Protein AF-A0A836V4F3-F1 (afdb_monomer_lite)

Sequence (92 aa):
MRFSHKSEEMNGESGGTVVEGDWGEPWWTHQDVLDDRIVFFGTQMPAGKSEFHTLLRMELPGDVQLNPVTFEGMYTKSVRGYSMFDALKITD

Foldseek 3Di:
DDDDPDDDPDDDPPPDPPPPVPQDDQQFDDWDDDPVDIDTHHPDDDPDDHDDDDDDDDDDFDKDKDAWDWDQDPVDRVDIDTHDIDIDGDDD

Secondary structure (DSSP, 8-state):
--------------------------S-SEEEE-SS-EEEE-S-PPSS-----------S-EEEEEPPPEEEETTEEEEEEEPPPEEEEE--

pLDDT: mean 72.24, std 17.81, range [35.5, 89.69]

Structure (mmCIF, N/CA/C/O backbone):
data_AF-A0A836V4F3-F1
#
_entry.id   AF-A0A836V4F3-F1
#
loop_
_atom_site.group_PDB
_atom_site.id
_atom_site.type_symbol
_atom_site.label_atom_id
_atom_site.label_alt_id
_atom_site.label_comp_id
_atom_site.label_asym_id
_atom_site.label_entity_id
_atom_site.label_seq_id
_atom_site.pdbx_PDB_ins_code
_atom_site.Cartn_x
_atom_site.Cartn_y
_atom_site.Cartn_z
_atom_site.occupancy
_atom_site.B_iso_or_equiv
_atom_site.auth_seq_id
_atom_site.auth_comp_id
_atom_site.auth_asym_id
_atom_site.auth_atom_id
_atom_site.pdbx_PDB_model_num
ATOM 1 N N . MET A 1 1 ? 52.077 43.184 9.880 1.00 43.06 1 MET A N 1
ATOM 2 C CA . MET A 1 1 ? 50.731 42.975 10.454 1.00 43.06 1 MET A CA 1
ATOM 3 C C . MET A 1 1 ? 49.903 42.188 9.444 1.00 43.06 1 MET A C 1
ATOM 5 O O . MET A 1 1 ? 49.450 42.750 8.459 1.00 43.06 1 MET A O 1
ATOM 9 N N . ARG A 1 2 ? 49.828 40.864 9.604 1.00 38.00 2 ARG A N 1
ATOM 10 C CA . ARG A 1 2 ? 48.966 39.964 8.824 1.00 38.00 2 ARG A CA 1
ATOM 11 C C . ARG A 1 2 ? 48.337 39.016 9.837 1.00 38.00 2 ARG A C 1
ATOM 13 O O . ARG A 1 2 ? 49.044 38.191 10.403 1.00 38.00 2 ARG A O 1
ATOM 20 N N . PHE A 1 3 ? 47.057 39.209 10.128 1.00 41.19 3 PHE A N 1
ATOM 21 C CA . PHE A 1 3 ? 46.303 38.320 11.002 1.00 41.19 3 PHE A CA 1
ATOM 22 C C . PHE A 1 3 ? 45.915 37.083 10.187 1.00 41.19 3 PHE A C 1
ATOM 24 O O . PHE A 1 3 ? 45.155 37.181 9.227 1.00 41.19 3 PHE A O 1
ATOM 31 N N . SER A 1 4 ? 46.513 35.941 10.523 1.00 41.72 4 SER A N 1
ATOM 32 C CA . SER A 1 4 ? 46.137 34.631 9.995 1.00 41.72 4 SER A CA 1
ATOM 33 C C . SER A 1 4 ? 45.057 34.073 10.915 1.00 41.72 4 SER A C 1
ATOM 35 O O . SER A 1 4 ? 45.338 33.721 12.058 1.00 41.72 4 SER A O 1
ATOM 37 N N . HIS A 1 5 ? 43.812 34.067 10.444 1.00 37.16 5 HIS A N 1
ATOM 38 C CA . HIS A 1 5 ? 42.707 33.420 11.141 1.00 37.16 5 HIS A CA 1
ATOM 39 C C . HIS A 1 5 ? 42.748 31.934 10.768 1.00 37.16 5 HIS A C 1
ATOM 41 O O . HIS A 1 5 ? 42.232 31.525 9.731 1.00 37.16 5 HIS A O 1
ATOM 47 N N . LYS A 1 6 ? 43.449 31.137 11.576 1.00 40.66 6 LYS A N 1
ATOM 48 C CA . LYS A 1 6 ? 43.367 29.678 11.534 1.00 40.66 6 LYS A CA 1
ATOM 49 C C . LYS A 1 6 ? 42.190 29.293 12.426 1.00 40.66 6 LYS A C 1
ATOM 51 O O . LYS A 1 6 ? 42.299 29.363 13.642 1.00 40.66 6 LYS A O 1
ATOM 56 N N . SER A 1 7 ? 41.044 28.994 11.825 1.00 37.75 7 SER A N 1
ATOM 57 C CA . SER A 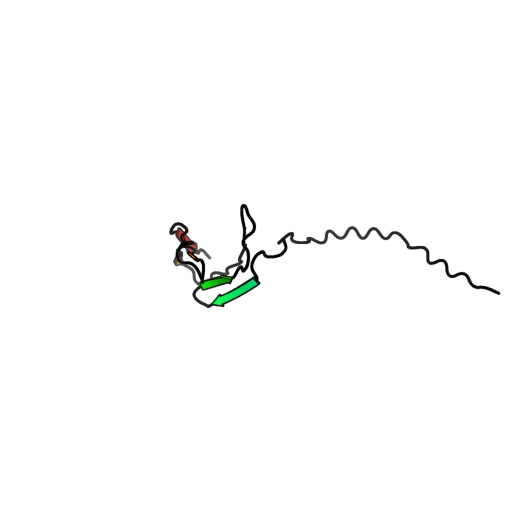1 7 ? 39.921 28.387 12.537 1.00 37.75 7 SER A CA 1
ATOM 58 C C . SER A 1 7 ? 40.268 26.925 12.806 1.00 37.75 7 SER A C 1
ATOM 60 O O . SER A 1 7 ? 40.305 26.111 11.887 1.00 37.75 7 SER A O 1
ATOM 62 N N . GLU A 1 8 ? 40.597 26.622 14.058 1.00 39.19 8 GLU A N 1
ATOM 63 C CA . GLU A 1 8 ? 40.611 25.261 14.583 1.00 39.19 8 GLU A CA 1
ATOM 64 C C . GLU A 1 8 ? 39.171 24.738 14.590 1.00 39.19 8 GLU A C 1
ATOM 66 O O . GLU A 1 8 ? 38.322 25.229 15.333 1.00 39.19 8 GLU A O 1
ATOM 71 N N . GLU A 1 9 ? 38.885 23.764 13.728 1.00 36.16 9 GLU A N 1
ATOM 72 C CA . GLU A 1 9 ? 37.664 22.969 13.809 1.00 36.16 9 GLU A CA 1
ATOM 73 C C . GLU A 1 9 ? 37.762 22.090 15.062 1.00 36.16 9 GLU A C 1
ATOM 75 O O . GLU A 1 9 ? 38.433 21.057 15.087 1.00 36.16 9 GLU A O 1
ATOM 80 N N . MET A 1 10 ? 37.139 22.560 16.146 1.00 35.50 10 MET A N 1
ATOM 81 C CA . MET A 1 10 ? 36.920 21.784 17.358 1.00 35.50 10 MET A CA 1
ATOM 82 C C . MET A 1 10 ? 35.972 20.629 17.044 1.00 35.50 10 MET A C 1
ATOM 84 O O . MET A 1 10 ? 34.787 20.821 16.780 1.00 35.50 10 MET A O 1
ATOM 88 N N . ASN A 1 11 ? 36.535 19.427 17.120 1.00 45.12 11 ASN A N 1
ATOM 89 C CA . ASN A 1 11 ? 35.835 18.161 17.220 1.00 45.12 11 ASN A CA 1
ATOM 90 C C . ASN A 1 11 ? 34.851 18.210 18.403 1.00 45.12 11 ASN A C 1
ATOM 92 O O . ASN A 1 11 ? 35.253 18.141 19.565 1.00 45.12 11 ASN A O 1
ATOM 96 N N . GLY A 1 12 ? 33.571 18.394 18.095 1.00 39.06 12 GLY A N 1
ATOM 97 C CA . GLY A 1 12 ? 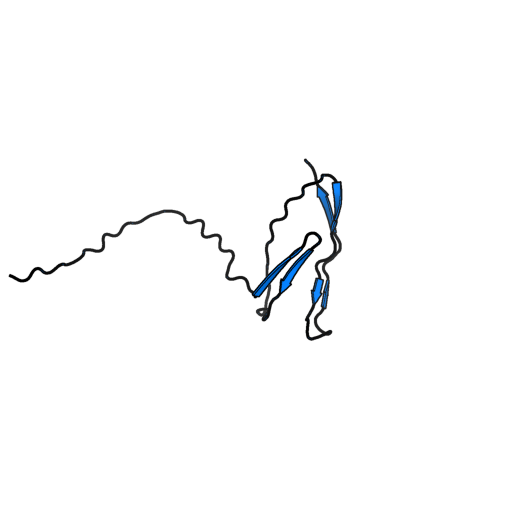32.466 18.259 19.030 1.00 39.06 12 GLY A CA 1
ATOM 98 C C . GLY A 1 12 ? 31.694 17.000 18.682 1.00 39.06 12 GLY A C 1
ATOM 99 O O . GLY A 1 12 ? 30.741 17.069 17.908 1.00 39.06 12 GLY A O 1
ATOM 100 N N . GLU A 1 13 ? 32.107 15.866 19.252 1.00 47.84 13 GLU A N 1
ATOM 101 C CA . GLU A 1 13 ? 31.290 14.656 19.345 1.00 47.84 13 GLU A CA 1
ATOM 102 C C . GLU A 1 13 ? 29.963 15.011 20.023 1.00 47.84 13 GLU A C 1
ATOM 104 O O . GLU A 1 13 ? 29.819 14.991 21.245 1.00 47.84 13 GLU A O 1
ATOM 109 N N . SER A 1 14 ? 28.971 15.361 19.212 1.00 41.19 14 SER A N 1
ATOM 110 C CA . SER A 1 14 ? 27.582 15.394 19.637 1.00 41.19 14 SER A CA 1
ATOM 111 C C . SER A 1 14 ? 27.041 13.991 19.430 1.00 41.19 14 SER A C 1
ATOM 113 O O . SER A 1 14 ? 26.460 13.679 18.395 1.00 41.19 14 SER A O 1
ATOM 115 N N . GLY A 1 15 ? 27.273 13.134 20.426 1.00 42.97 15 GLY A N 1
ATOM 116 C CA . GLY A 1 15 ? 26.601 11.847 20.600 1.00 42.97 15 GLY A CA 1
ATOM 117 C C . GLY A 1 15 ? 25.114 12.035 20.903 1.00 42.97 15 GLY A C 1
ATOM 118 O O . GLY A 1 15 ? 24.622 11.599 21.939 1.00 42.97 15 GLY A O 1
ATOM 119 N N . GLY A 1 16 ? 24.404 12.730 20.018 1.00 38.38 16 GLY A N 1
ATOM 120 C CA . GLY A 1 16 ? 22.964 12.644 19.909 1.00 38.38 16 GLY A CA 1
ATOM 121 C C . GLY A 1 16 ? 22.681 11.469 18.997 1.00 38.38 16 GLY A C 1
ATOM 122 O O . GLY A 1 16 ? 22.960 11.540 17.803 1.00 38.38 16 GLY A O 1
ATOM 123 N N . THR A 1 17 ? 22.147 10.384 19.544 1.00 44.34 17 THR A N 1
ATOM 124 C CA . THR A 1 17 ? 21.418 9.405 18.746 1.00 44.34 17 THR A CA 1
ATOM 125 C C . THR A 1 17 ? 20.228 10.133 18.133 1.00 44.34 17 THR A C 1
ATOM 127 O O . THR A 1 17 ? 19.134 10.173 18.692 1.00 44.34 17 THR A O 1
ATOM 130 N N . VAL A 1 18 ? 20.455 10.769 16.982 1.00 46.09 18 VAL A N 1
ATOM 131 C CA . VAL A 1 18 ? 19.386 11.034 16.035 1.00 46.09 18 VAL A CA 1
ATOM 132 C C . VAL A 1 18 ? 18.834 9.647 15.762 1.00 46.09 18 VAL A C 1
ATOM 134 O O . VAL A 1 18 ? 19.512 8.806 15.174 1.00 46.09 18 VAL A O 1
ATOM 137 N N . VAL A 1 19 ? 17.646 9.356 16.287 1.00 52.66 19 VAL A N 1
ATOM 138 C CA . VAL A 1 19 ? 16.846 8.262 15.750 1.00 52.66 19 VAL A CA 1
ATOM 139 C C . VAL A 1 19 ? 16.444 8.752 14.367 1.00 52.66 19 VAL A C 1
ATOM 141 O O . VAL A 1 19 ? 15.375 9.320 14.169 1.00 52.66 19 VAL A O 1
ATOM 144 N N . GLU A 1 20 ? 17.385 8.650 13.436 1.00 44.62 20 GLU A N 1
ATOM 145 C CA . GLU A 1 20 ? 17.138 8.754 12.017 1.00 44.62 20 GLU A CA 1
ATOM 146 C C . GLU A 1 20 ? 16.328 7.498 11.736 1.00 44.62 20 GLU A C 1
ATOM 148 O O . GLU A 1 20 ? 16.858 6.391 11.664 1.00 44.62 20 GLU A O 1
ATOM 153 N N . GLY A 1 21 ? 15.003 7.640 11.796 1.00 48.06 21 GLY A N 1
ATOM 154 C CA . GLY A 1 21 ? 14.113 6.587 11.353 1.00 48.06 21 GLY A CA 1
ATOM 155 C C . GLY A 1 21 ? 14.469 6.336 9.901 1.00 48.06 21 GLY A C 1
ATOM 156 O O . GLY A 1 21 ? 14.139 7.162 9.054 1.00 48.06 21 GLY A O 1
ATOM 157 N N . ASP A 1 22 ? 15.199 5.252 9.655 1.00 50.12 22 ASP A N 1
ATOM 158 C CA . ASP A 1 22 ? 15.578 4.748 8.341 1.00 50.12 22 ASP A CA 1
ATOM 159 C C . ASP A 1 22 ? 14.314 4.273 7.614 1.00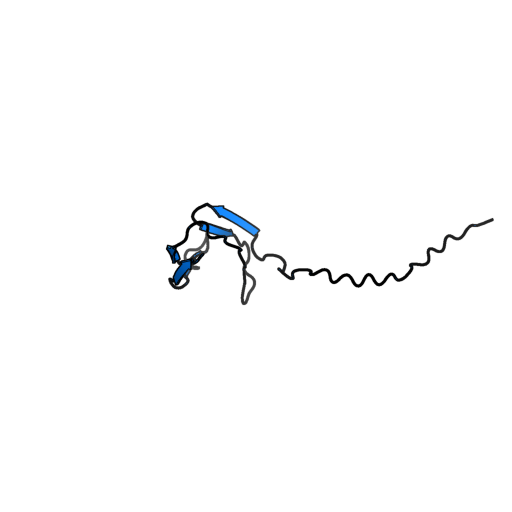 50.12 22 ASP A C 1
ATOM 161 O O . ASP A 1 22 ? 14.054 3.087 7.442 1.00 50.12 22 ASP A O 1
ATOM 165 N N . TRP A 1 23 ? 13.445 5.222 7.270 1.00 55.03 23 TRP A N 1
ATOM 166 C CA . TRP A 1 23 ? 12.242 4.978 6.485 1.00 55.03 23 TRP A CA 1
ATOM 167 C C . TRP A 1 23 ? 12.554 4.903 4.986 1.00 55.03 23 TRP A C 1
ATOM 169 O O . TRP A 1 23 ? 11.630 4.723 4.194 1.00 55.03 23 TRP A O 1
ATOM 179 N N . GLY A 1 24 ? 13.837 5.006 4.609 1.00 58.47 24 GLY A N 1
ATOM 180 C CA . GLY A 1 24 ? 14.303 5.048 3.230 1.00 58.47 24 GLY A CA 1
ATOM 181 C C . GLY A 1 24 ? 13.704 6.206 2.428 1.00 58.47 24 GLY A C 1
ATOM 182 O O . GLY A 1 24 ? 12.762 6.881 2.839 1.00 58.47 24 GLY A O 1
ATOM 183 N N . GLU A 1 25 ? 14.241 6.439 1.235 1.00 68.12 25 GLU A N 1
ATOM 184 C CA . GLU A 1 25 ? 13.513 7.239 0.251 1.00 68.12 25 GLU A CA 1
ATOM 185 C C . GLU A 1 25 ? 12.296 6.424 -0.220 1.00 68.12 25 GLU A C 1
ATOM 187 O O . GLU A 1 25 ? 12.464 5.277 -0.664 1.00 68.12 25 GLU A O 1
ATOM 192 N N . PRO A 1 26 ? 11.068 6.965 -0.129 1.00 69.94 26 PRO A N 1
ATOM 193 C CA . PRO A 1 26 ? 9.891 6.261 -0.604 1.00 69.94 26 PRO A CA 1
ATOM 194 C C . PRO A 1 26 ? 10.027 5.980 -2.104 1.00 69.94 26 PRO A C 1
ATOM 196 O O . PRO A 1 26 ? 10.263 6.870 -2.915 1.00 69.94 26 PRO A O 1
ATOM 199 N N . TRP A 1 27 ? 9.836 4.720 -2.498 1.00 76.81 27 TRP A N 1
ATOM 200 C CA . TRP A 1 27 ? 9.846 4.311 -3.910 1.00 76.81 27 TRP A CA 1
ATOM 201 C C . TRP A 1 27 ? 8.589 4.773 -4.674 1.00 76.81 27 TRP A C 1
ATOM 203 O O . TRP A 1 27 ? 8.494 4.619 -5.894 1.00 76.81 27 TRP A O 1
ATOM 213 N N . TRP A 1 28 ? 7.607 5.331 -3.965 1.00 77.44 28 TRP A N 1
ATOM 214 C CA . TRP A 1 28 ? 6.382 5.896 -4.517 1.00 77.44 28 TRP A CA 1
ATOM 215 C C . TRP A 1 28 ? 6.498 7.419 -4.673 1.00 77.44 28 TRP A C 1
ATOM 217 O O . TRP A 1 28 ? 7.237 8.091 -3.967 1.00 77.44 28 TRP A O 1
ATOM 227 N N . THR A 1 29 ? 5.773 7.972 -5.642 1.00 82.25 29 THR A N 1
ATOM 228 C CA . THR A 1 29 ? 5.838 9.387 -6.040 1.00 82.25 29 THR A CA 1
ATOM 229 C C . THR A 1 29 ? 4.701 10.213 -5.441 1.00 82.25 29 THR A C 1
ATOM 231 O O . THR A 1 29 ? 4.865 11.405 -5.196 1.00 82.25 29 THR A O 1
ATOM 234 N N . HIS A 1 30 ? 3.532 9.604 -5.232 1.00 84.88 30 HIS A N 1
ATOM 235 C CA . HIS A 1 30 ? 2.358 10.302 -4.721 1.00 84.88 30 HIS A CA 1
A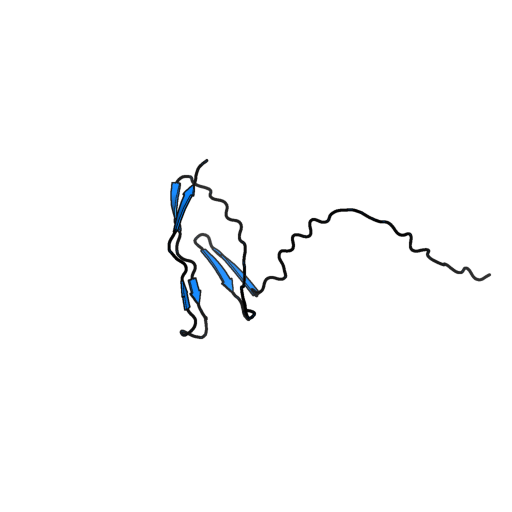TOM 236 C C . HIS A 1 30 ? 1.533 9.403 -3.802 1.00 84.88 30 HIS A C 1
ATOM 238 O O . HIS A 1 30 ? 1.473 8.190 -4.011 1.00 84.88 30 HIS A O 1
ATOM 244 N N . GLN A 1 31 ? 0.897 10.006 -2.803 1.00 89.06 31 GLN A N 1
ATOM 245 C CA . GLN A 1 31 ? 0.013 9.335 -1.861 1.00 89.06 31 GLN A CA 1
ATOM 246 C C . GLN A 1 31 ? -1.260 10.161 -1.711 1.00 89.06 31 GLN A C 1
ATOM 248 O O . GLN A 1 31 ? -1.186 11.336 -1.355 1.00 89.06 31 GLN A O 1
ATOM 253 N N . ASP A 1 32 ? -2.401 9.506 -1.902 1.00 87.75 32 ASP A N 1
ATOM 254 C CA . ASP A 1 32 ? -3.720 10.050 -1.602 1.00 87.75 32 ASP A CA 1
ATOM 255 C C . ASP A 1 32 ? -4.308 9.326 -0.392 1.00 87.75 32 ASP A C 1
ATOM 257 O O . ASP A 1 32 ? -4.394 8.096 -0.358 1.00 87.75 32 ASP A O 1
ATOM 261 N N . VAL A 1 33 ? -4.716 10.099 0.612 1.00 88.38 33 VAL A N 1
ATOM 262 C CA . VAL A 1 33 ? -5.387 9.602 1.817 1.00 88.38 33 VAL A CA 1
ATOM 263 C C . VAL A 1 33 ? -6.848 10.011 1.730 1.00 88.38 33 VAL A C 1
ATOM 265 O O . VAL A 1 33 ? -7.176 11.189 1.851 1.00 88.38 33 VAL A O 1
ATOM 268 N N . LEU A 1 34 ? -7.707 9.030 1.482 1.00 87.62 34 LEU A N 1
ATOM 269 C CA . LEU A 1 34 ? -9.156 9.179 1.479 1.00 87.62 34 LEU A CA 1
ATOM 270 C C . LEU A 1 34 ? -9.724 8.561 2.757 1.00 87.62 34 LEU A C 1
ATOM 272 O O . LEU A 1 34 ? -9.073 7.745 3.410 1.00 87.62 34 LEU A O 1
ATOM 276 N N . ASP A 1 35 ? -10.965 8.913 3.081 1.00 83.69 35 ASP A N 1
ATOM 277 C CA . ASP A 1 35 ? -11.646 8.388 4.269 1.00 83.69 35 ASP A CA 1
ATOM 278 C C . ASP A 1 35 ? -11.812 6.856 4.221 1.00 83.69 35 ASP A C 1
ATOM 280 O O . ASP A 1 35 ? -11.806 6.199 5.260 1.00 83.69 35 ASP A O 1
ATOM 284 N N . ASP A 1 36 ? -11.957 6.272 3.024 1.00 83.94 36 ASP A N 1
ATOM 285 C CA . ASP A 1 36 ? -12.209 4.839 2.819 1.00 83.94 36 ASP A CA 1
ATOM 286 C C . ASP A 1 36 ? -10.968 4.034 2.403 1.00 83.94 36 ASP A C 1
ATOM 288 O O . ASP A 1 36 ? -10.970 2.803 2.496 1.00 83.94 36 ASP A O 1
ATOM 292 N N . ARG A 1 37 ? -9.922 4.698 1.899 1.00 86.44 37 ARG A N 1
ATOM 293 C CA . ARG A 1 37 ? -8.729 4.037 1.360 1.00 86.44 37 ARG A CA 1
ATOM 294 C C . ARG A 1 37 ? -7.521 4.959 1.321 1.00 86.44 37 ARG A C 1
ATOM 296 O O . ARG A 1 37 ? -7.635 6.168 1.162 1.00 86.44 37 ARG A O 1
ATOM 303 N N . ILE A 1 38 ? -6.344 4.351 1.330 1.00 88.00 38 ILE A N 1
ATOM 304 C CA . ILE A 1 38 ? -5.083 5.033 1.046 1.00 88.00 38 ILE A CA 1
ATOM 305 C C . ILE A 1 38 ? -4.557 4.489 -0.279 1.00 88.00 38 ILE A C 1
ATOM 307 O O . ILE A 1 38 ? -4.509 3.274 -0.475 1.00 88.00 38 ILE A O 1
ATOM 311 N N . VAL A 1 39 ? -4.184 5.380 -1.193 1.00 89.69 39 VAL A N 1
ATOM 312 C CA . VAL A 1 39 ? -3.677 5.029 -2.522 1.00 89.69 39 VAL A CA 1
ATOM 313 C C . VAL A 1 39 ? -2.246 5.525 -2.658 1.00 89.69 39 VAL A C 1
ATOM 315 O O . VAL A 1 39 ? -1.962 6.693 -2.411 1.00 89.69 39 VAL A O 1
ATOM 318 N N . PHE A 1 40 ? -1.351 4.635 -3.082 1.00 87.38 40 PHE A N 1
ATOM 319 C CA . PHE A 1 40 ? 0.046 4.954 -3.364 1.00 87.38 40 PHE A CA 1
ATOM 320 C C . PHE A 1 40 ? 0.307 4.827 -4.864 1.00 87.38 40 PHE A C 1
ATOM 322 O O . PHE A 1 40 ? 0.004 3.798 -5.471 1.00 87.38 40 PHE A O 1
ATOM 329 N N . PHE A 1 41 ? 0.908 5.853 -5.458 1.00 87.00 41 PHE A N 1
ATOM 330 C CA . PHE A 1 41 ? 1.283 5.880 -6.867 1.00 87.00 41 PHE A CA 1
ATOM 331 C C . PHE A 1 41 ? 2.799 5.809 -7.000 1.00 87.00 41 PHE A C 1
ATOM 333 O O . PHE A 1 41 ? 3.510 6.718 -6.573 1.00 87.00 41 PHE A O 1
ATOM 340 N N . GLY A 1 42 ? 3.302 4.747 -7.626 1.00 84.00 42 GLY A N 1
ATOM 341 C CA . GLY A 1 42 ? 4.718 4.587 -7.954 1.00 84.00 42 GLY A CA 1
ATOM 342 C C . GLY A 1 42 ? 4.950 4.650 -9.459 1.00 84.00 42 GLY A C 1
ATOM 343 O O . GLY A 1 42 ? 4.315 3.920 -10.216 1.00 84.00 42 GLY A O 1
ATOM 344 N N . THR A 1 43 ? 5.879 5.503 -9.898 1.00 79.69 43 THR A N 1
ATOM 345 C CA . THR A 1 43 ? 6.279 5.574 -11.318 1.00 79.69 43 THR A CA 1
ATOM 346 C C . THR A 1 43 ? 7.203 4.412 -11.692 1.00 79.69 43 THR A C 1
ATOM 348 O O . THR A 1 43 ? 7.157 3.903 -12.811 1.00 79.69 43 THR A O 1
ATOM 351 N N . GLN A 1 44 ? 8.052 3.983 -10.757 1.00 75.19 44 GLN A N 1
ATOM 352 C CA . GLN A 1 44 ? 9.007 2.898 -10.952 1.00 75.19 44 GLN A CA 1
ATOM 353 C C . GLN A 1 44 ? 9.027 2.025 -9.700 1.00 75.19 44 GLN A C 1
ATOM 355 O O . GLN A 1 44 ? 9.180 2.534 -8.595 1.00 75.19 44 GLN A O 1
ATOM 360 N N . MET A 1 45 ? 8.874 0.713 -9.877 1.00 74.62 45 MET A N 1
ATOM 361 C CA . MET A 1 45 ? 9.045 -0.253 -8.795 1.00 74.62 45 MET A CA 1
ATOM 362 C C . MET A 1 45 ? 10.429 -0.894 -8.952 1.00 74.62 45 MET A C 1
ATOM 364 O O . MET A 1 45 ? 10.669 -1.532 -9.985 1.00 74.62 45 MET A O 1
ATOM 368 N N . PRO A 1 46 ? 11.360 -0.707 -7.998 1.00 75.00 46 PRO A N 1
ATOM 369 C CA . PRO A 1 46 ? 12.670 -1.339 -8.072 1.00 75.00 46 PRO A CA 1
ATOM 370 C C . PRO A 1 46 ? 12.527 -2.866 -8.065 1.00 75.00 46 PRO A C 1
ATOM 372 O O . PRO A 1 46 ? 11.603 -3.422 -7.471 1.00 75.00 46 PRO A O 1
ATOM 375 N N . ALA A 1 47 ? 13.441 -3.560 -8.745 1.00 77.62 47 ALA A N 1
ATOM 376 C CA . ALA A 1 47 ? 13.446 -5.017 -8.748 1.00 77.62 47 ALA A CA 1
ATOM 377 C C . ALA A 1 47 ? 13.718 -5.543 -7.331 1.00 77.62 47 ALA A C 1
ATOM 379 O O . ALA A 1 47 ? 14.710 -5.168 -6.708 1.00 77.62 47 ALA A O 1
ATOM 380 N N . GLY A 1 48 ? 12.854 -6.432 -6.839 1.00 80.44 48 GLY A N 1
ATOM 381 C CA . GLY A 1 48 ? 12.971 -7.014 -5.504 1.00 80.44 48 GLY A CA 1
ATOM 382 C C . GLY A 1 48 ? 11.726 -6.783 -4.655 1.00 80.44 48 GLY A C 1
ATOM 383 O O . GLY A 1 48 ? 10.609 -6.764 -5.170 1.00 80.44 48 GLY A O 1
ATOM 384 N N . LYS A 1 49 ? 11.925 -6.672 -3.338 1.00 79.31 49 LYS A N 1
ATOM 385 C CA . LYS A 1 49 ? 10.856 -6.470 -2.357 1.00 79.31 49 LYS A CA 1
ATOM 386 C C . LYS A 1 49 ? 10.716 -4.978 -2.062 1.00 79.31 49 LYS A C 1
ATOM 388 O O . LYS A 1 49 ? 11.663 -4.360 -1.586 1.00 79.31 49 LYS A O 1
ATOM 393 N N . SER A 1 50 ? 9.539 -4.426 -2.330 1.00 78.19 50 SER A N 1
ATOM 394 C CA . SER A 1 50 ? 9.176 -3.060 -1.954 1.00 78.19 50 SER A CA 1
ATOM 395 C C . SER A 1 50 ? 8.290 -3.106 -0.716 1.00 78.19 50 SER A C 1
ATOM 397 O O . SER A 1 50 ? 7.281 -3.811 -0.703 1.00 78.19 50 SER A O 1
ATOM 399 N N . GLU A 1 51 ? 8.675 -2.377 0.324 1.00 78.75 51 GLU A N 1
ATOM 400 C CA . GLU A 1 51 ? 7.919 -2.279 1.572 1.00 78.75 51 GLU A CA 1
ATOM 401 C C . GLU A 1 51 ? 7.359 -0.863 1.715 1.00 78.75 51 GLU A C 1
ATOM 403 O O . GLU A 1 51 ? 7.944 0.108 1.228 1.00 78.75 51 GLU A O 1
ATOM 408 N N . PHE A 1 52 ? 6.182 -0.751 2.319 1.00 77.38 52 PHE A N 1
ATOM 409 C CA . PHE A 1 52 ? 5.590 0.523 2.697 1.00 77.38 52 PHE A CA 1
ATOM 410 C C . PHE A 1 52 ? 4.935 0.360 4.063 1.00 77.38 52 PHE A C 1
ATOM 412 O O . PHE A 1 52 ? 4.381 -0.694 4.382 1.00 77.38 52 PHE A O 1
ATOM 419 N N . HIS A 1 53 ? 5.006 1.413 4.867 1.00 80.06 53 HIS A N 1
ATOM 420 C CA . HIS A 1 53 ? 4.435 1.443 6.203 1.00 80.06 53 HIS A CA 1
ATOM 421 C C . HIS A 1 53 ? 3.445 2.596 6.283 1.00 80.06 53 HIS A C 1
ATOM 423 O O . HIS A 1 53 ? 3.719 3.698 5.813 1.00 80.06 53 HIS A O 1
ATOM 429 N N . THR A 1 54 ? 2.282 2.336 6.871 1.00 78.50 54 THR A N 1
ATOM 430 C CA . THR A 1 54 ? 1.273 3.360 7.131 1.00 78.50 54 THR A CA 1
ATOM 431 C C . THR A 1 54 ? 0.769 3.217 8.558 1.00 78.50 54 THR A C 1
ATOM 433 O O . THR A 1 54 ? 0.629 2.103 9.066 1.00 78.50 54 THR A O 1
ATOM 436 N N . LEU A 1 55 ? 0.547 4.350 9.217 1.00 81.31 55 LEU A N 1
ATOM 437 C CA . LEU A 1 55 ? -0.021 4.401 10.556 1.00 81.31 55 LEU A CA 1
ATOM 438 C C . LEU A 1 55 ? -1.511 4.689 10.425 1.00 81.31 55 LEU A C 1
ATOM 440 O O . LEU A 1 55 ? -1.901 5.716 9.873 1.00 81.31 55 LEU A O 1
ATOM 444 N N . LEU A 1 56 ? -2.329 3.784 10.953 1.00 80.44 56 LEU A N 1
ATOM 445 C CA . LEU A 1 56 ? -3.777 3.929 10.993 1.00 80.44 56 LEU A CA 1
ATOM 446 C C . LEU A 1 56 ? -4.227 4.021 12.449 1.00 80.44 56 LEU A C 1
ATOM 448 O O . LEU A 1 56 ? -3.803 3.226 13.289 1.00 80.44 56 LEU A O 1
ATOM 452 N N . ARG A 1 57 ? -5.104 4.983 12.737 1.00 84.31 57 ARG A N 1
ATOM 453 C CA . ARG A 1 57 ? -5.783 5.090 14.025 1.00 84.31 57 ARG A CA 1
ATOM 454 C C . ARG A 1 57 ? -7.230 4.653 13.859 1.00 84.31 57 ARG A C 1
ATOM 456 O O . ARG A 1 57 ? -7.956 5.216 13.048 1.00 84.31 57 ARG A O 1
ATOM 463 N N . MET A 1 58 ? -7.636 3.663 14.646 1.00 82.25 58 MET A N 1
ATOM 464 C CA . MET A 1 58 ? -9.019 3.202 14.686 1.00 82.25 58 MET A CA 1
ATOM 465 C C . MET A 1 58 ? -9.796 4.030 15.712 1.00 82.25 58 MET A C 1
ATOM 467 O O . MET A 1 58 ? -9.399 4.089 16.871 1.00 82.25 58 MET A O 1
ATOM 471 N N . GLU A 1 59 ? -10.880 4.682 15.286 1.00 80.50 59 GLU A N 1
ATOM 472 C CA . GLU A 1 59 ? -11.688 5.555 16.159 1.00 80.50 59 GLU A CA 1
ATOM 473 C C . GLU A 1 59 ? -12.861 4.821 16.833 1.00 80.50 59 GLU A C 1
ATOM 475 O O . GLU A 1 59 ? -13.290 5.213 17.915 1.00 80.50 59 GLU A O 1
ATOM 480 N N . LEU A 1 60 ? -13.398 3.761 16.214 1.00 83.00 60 LEU A N 1
ATOM 481 C CA . LEU A 1 60 ? -14.564 3.028 16.723 1.00 83.00 60 LEU A CA 1
ATOM 482 C C . LEU A 1 60 ? -14.207 1.572 17.058 1.00 83.00 60 LEU A C 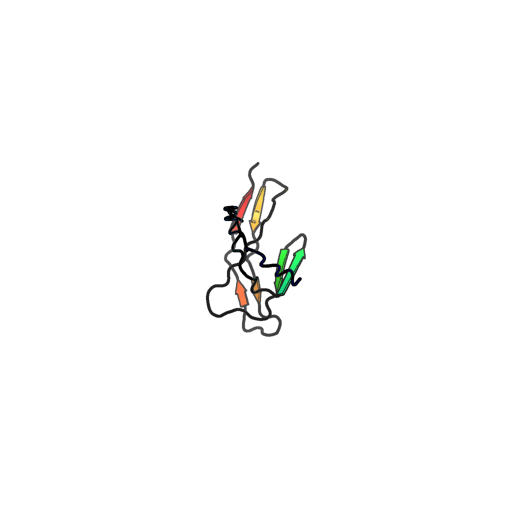1
ATOM 484 O O . LEU A 1 60 ? -13.642 0.886 16.202 1.00 83.00 60 LEU A O 1
ATOM 488 N N . PRO A 1 61 ? -14.568 1.070 18.256 1.00 85.75 61 PRO A N 1
ATOM 489 C CA . PRO A 1 61 ? -14.379 -0.332 18.603 1.00 85.75 61 PRO A CA 1
ATOM 490 C C . PRO A 1 61 ? -15.357 -1.220 17.824 1.00 85.75 61 PRO A C 1
ATOM 492 O O . PRO A 1 61 ? -16.532 -0.884 17.654 1.00 85.75 61 PRO A O 1
ATOM 495 N N . GLY A 1 62 ? -14.877 -2.375 17.365 1.00 84.50 62 GLY A N 1
ATOM 496 C CA . GLY A 1 62 ? -15.671 -3.316 16.579 1.00 84.50 62 GLY A CA 1
ATOM 497 C C . GLY A 1 62 ? -14.835 -4.299 15.763 1.00 84.50 62 GLY A C 1
ATOM 498 O O . GLY A 1 62 ? -13.606 -4.219 15.721 1.00 84.50 62 GLY A O 1
ATOM 499 N N . ASP A 1 63 ? -15.526 -5.235 15.112 1.00 83.25 63 ASP A N 1
ATOM 500 C CA . ASP A 1 63 ? -14.939 -6.156 14.138 1.00 83.25 63 ASP A CA 1
ATOM 501 C C . ASP A 1 63 ? -15.053 -5.539 12.737 1.00 83.25 63 ASP A C 1
ATOM 503 O O . ASP A 1 63 ? -16.158 -5.310 12.236 1.00 83.25 63 ASP A O 1
ATOM 507 N N . VAL A 1 64 ? -13.914 -5.258 12.101 1.00 82.62 64 VAL A N 1
ATOM 508 C CA . VAL A 1 64 ? -13.855 -4.632 10.774 1.00 82.62 64 VAL A CA 1
ATOM 509 C C . VAL A 1 64 ? -13.255 -5.608 9.769 1.00 82.62 64 VAL A C 1
ATOM 511 O O . VAL A 1 64 ? -12.182 -6.173 9.980 1.00 82.62 64 VAL A O 1
ATOM 514 N N . GLN A 1 65 ? -13.957 -5.800 8.651 1.00 83.81 65 GLN A N 1
ATOM 515 C CA . GLN A 1 65 ? -13.444 -6.561 7.513 1.00 83.81 65 GLN A CA 1
ATOM 516 C C . GLN A 1 65 ? -12.490 -5.681 6.709 1.00 83.81 65 GLN A C 1
ATOM 518 O O . GLN A 1 65 ? -12.871 -4.601 6.256 1.00 83.81 65 GLN A O 1
ATOM 523 N N . LEU A 1 66 ? -11.255 -6.143 6.531 1.00 82.75 66 LEU A N 1
ATOM 524 C CA . LEU A 1 66 ? -10.259 -5.439 5.740 1.00 82.75 66 LEU A CA 1
ATOM 525 C C . LEU A 1 66 ? -10.414 -5.821 4.272 1.00 82.75 66 LEU A C 1
ATOM 527 O O . LEU A 1 66 ? -10.363 -6.995 3.892 1.00 82.75 66 LEU A O 1
ATOM 531 N N . ASN A 1 67 ? -10.582 -4.799 3.435 1.00 85.62 67 ASN A N 1
ATOM 532 C CA . ASN A 1 67 ? -10.525 -4.981 1.996 1.00 85.62 67 ASN A CA 1
ATOM 533 C C . ASN A 1 67 ? -9.097 -5.377 1.589 1.00 85.62 67 ASN A C 1
ATOM 535 O O . ASN A 1 67 ? -8.131 -4.846 2.144 1.00 85.62 67 ASN A O 1
ATOM 539 N N . PRO A 1 68 ? -8.946 -6.286 0.615 1.00 86.31 68 PRO A N 1
ATOM 540 C CA . PRO A 1 68 ? -7.638 -6.703 0.156 1.00 86.31 68 PRO A CA 1
ATOM 541 C C . PRO A 1 68 ? -6.920 -5.522 -0.490 1.00 86.31 68 PRO A C 1
ATOM 543 O O . PRO A 1 68 ? -7.514 -4.731 -1.227 1.00 86.31 68 PRO A O 1
ATOM 546 N N . VAL A 1 69 ? -5.618 -5.437 -0.249 1.00 87.56 69 VAL A N 1
ATOM 547 C CA . VAL A 1 69 ? -4.745 -4.477 -0.912 1.00 87.56 69 VAL A CA 1
ATOM 548 C C . VAL A 1 69 ? -4.687 -4.826 -2.393 1.00 87.56 69 VAL A C 1
ATOM 550 O O . VAL A 1 69 ? -4.407 -5.966 -2.773 1.00 87.56 69 VAL A O 1
ATOM 553 N N . THR A 1 70 ? -4.950 -3.829 -3.231 1.00 88.94 70 THR A N 1
ATOM 554 C CA . THR A 1 70 ? -4.922 -3.952 -4.687 1.00 88.94 70 THR A CA 1
ATOM 555 C C . THR A 1 70 ? -3.681 -3.279 -5.247 1.00 88.94 70 THR A C 1
ATOM 557 O O . THR A 1 70 ? -3.421 -2.114 -4.954 1.00 88.94 70 THR A O 1
ATOM 560 N N . PHE A 1 71 ? -2.959 -3.986 -6.108 1.00 86.75 71 PHE A N 1
ATOM 561 C CA . PHE A 1 71 ? -1.879 -3.428 -6.910 1.00 86.75 71 PHE A CA 1
ATOM 562 C C . PHE A 1 71 ? -2.261 -3.524 -8.380 1.00 86.75 71 PHE A C 1
ATOM 564 O O . PHE A 1 71 ? -2.563 -4.616 -8.862 1.00 86.75 71 PHE A O 1
ATOM 571 N N . GLU A 1 72 ? -2.247 -2.410 -9.105 1.00 87.38 72 GLU A N 1
ATOM 572 C CA . GLU A 1 72 ? -2.556 -2.403 -10.53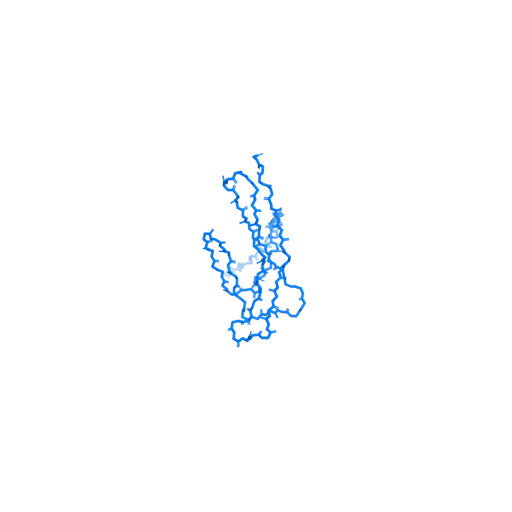1 1.00 87.38 72 GLU A CA 1
ATOM 573 C C . GLU A 1 72 ? -1.683 -1.433 -11.324 1.00 87.38 72 GLU A C 1
ATOM 575 O O . GLU A 1 72 ? -1.331 -0.348 -10.866 1.00 87.38 72 GLU A O 1
ATOM 580 N N . GLY A 1 73 ? -1.346 -1.827 -12.552 1.00 85.50 73 GLY A N 1
ATOM 581 C CA . GLY A 1 73 ? -0.732 -0.931 -13.521 1.00 85.50 73 GLY A CA 1
ATOM 582 C C . GLY A 1 73 ? -1.783 -0.021 -14.155 1.00 85.50 73 GLY A C 1
ATOM 583 O O . GLY A 1 73 ? -2.652 -0.496 -14.882 1.00 85.50 73 GLY A O 1
ATOM 584 N N . MET A 1 74 ? -1.671 1.295 -13.966 1.00 84.88 74 MET A N 1
ATOM 585 C CA . MET A 1 74 ? -2.628 2.257 -14.544 1.00 84.88 74 MET A CA 1
ATOM 586 C C . MET A 1 74 ? -2.718 2.170 -16.076 1.00 84.88 74 MET A C 1
ATOM 588 O O . MET A 1 74 ? -3.797 2.271 -16.654 1.00 84.88 74 MET A O 1
ATOM 592 N N . TYR A 1 75 ? -1.579 1.954 -16.741 1.00 84.00 75 TYR A N 1
ATOM 593 C CA . TYR A 1 75 ? -1.478 1.932 -18.205 1.00 84.00 75 TYR A CA 1
ATOM 594 C C . TYR A 1 75 ? -1.405 0.518 -18.798 1.00 84.00 75 TYR A C 1
ATOM 596 O O . TYR A 1 75 ? -1.322 0.363 -20.015 1.00 84.00 75 TYR A O 1
ATOM 604 N N . THR A 1 76 ? -1.429 -0.529 -17.967 1.00 80.38 76 THR A N 1
ATOM 605 C CA . THR A 1 76 ? -1.364 -1.919 -18.434 1.00 80.38 76 THR A CA 1
ATOM 606 C C . THR A 1 76 ? -2.237 -2.835 -17.592 1.00 80.38 76 THR A C 1
ATOM 608 O O . THR A 1 76 ? -2.118 -2.908 -16.375 1.00 80.38 76 THR A O 1
ATOM 611 N N . LYS A 1 77 ? -3.094 -3.611 -18.257 1.00 78.50 77 LYS A N 1
ATOM 612 C CA . LYS A 1 77 ? -3.960 -4.592 -17.585 1.00 78.50 77 LYS A CA 1
ATOM 613 C C . LYS A 1 77 ? -3.215 -5.858 -17.155 1.00 78.50 77 LYS A C 1
ATOM 615 O O . LYS A 1 77 ? -3.782 -6.662 -16.423 1.00 78.50 77 LYS A O 1
ATOM 620 N N . SER A 1 78 ? -1.976 -6.042 -17.611 1.00 81.56 78 SER A N 1
ATOM 621 C CA . SER A 1 78 ? -1.180 -7.246 -17.344 1.00 81.56 78 SER A CA 1
ATOM 622 C C . SER A 1 78 ? -0.592 -7.285 -15.935 1.00 81.56 78 SER A C 1
ATOM 624 O O . SER A 1 78 ? -0.143 -8.338 -15.496 1.00 81.56 78 SER A O 1
ATOM 626 N N . VAL A 1 79 ? -0.577 -6.152 -15.231 1.00 81.19 79 VAL A N 1
ATOM 627 C CA . VAL A 1 79 ? -0.010 -6.035 -13.887 1.00 81.19 79 VAL A CA 1
ATOM 628 C C . VAL A 1 79 ? -1.159 -5.822 -12.915 1.00 81.19 79 VAL A C 1
ATOM 630 O O . VAL A 1 79 ? -1.681 -4.714 -12.809 1.00 81.19 79 VAL A O 1
ATOM 633 N N . ARG A 1 80 ? -1.585 -6.903 -12.256 1.00 84.62 80 ARG A N 1
ATOM 634 C CA . ARG A 1 80 ? -2.594 -6.883 -11.195 1.00 84.62 80 ARG A CA 1
ATOM 635 C C . ARG A 1 80 ? -2.232 -7.874 -10.100 1.00 84.62 80 ARG A C 1
ATOM 637 O O . ARG A 1 80 ? -1.880 -9.012 -10.395 1.00 84.62 80 ARG A O 1
ATOM 644 N N . GLY A 1 81 ? -2.350 -7.443 -8.855 1.00 84.00 81 GLY A N 1
ATOM 645 C CA . GLY A 1 81 ? -2.136 -8.258 -7.668 1.00 84.00 81 GLY A CA 1
ATOM 646 C C . GLY A 1 81 ? -3.158 -7.914 -6.594 1.00 84.00 81 GLY A C 1
ATOM 647 O O . GLY A 1 81 ? -3.580 -6.765 -6.476 1.00 84.00 81 GLY A O 1
ATOM 648 N N . TYR A 1 82 ? -3.550 -8.922 -5.823 1.00 87.69 82 TYR A N 1
ATOM 649 C CA . TYR A 1 82 ? -4.488 -8.793 -4.714 1.00 87.69 82 TYR A CA 1
ATOM 650 C C . TYR A 1 82 ? -3.885 -9.477 -3.490 1.00 87.69 82 TYR A C 1
ATOM 652 O O . TYR A 1 82 ? -3.336 -10.576 -3.615 1.00 87.69 82 TYR A O 1
ATOM 660 N N . SER A 1 83 ? -3.984 -8.850 -2.320 1.00 85.50 83 SER A N 1
ATOM 661 C CA . SER A 1 83 ? -3.706 -9.538 -1.057 1.00 85.50 83 SER A CA 1
ATOM 662 C C . SER A 1 83 ? -4.862 -10.466 -0.673 1.00 85.50 83 SER A C 1
ATOM 664 O O . SER A 1 83 ? -5.945 -10.425 -1.260 1.00 85.50 83 SER A O 1
ATOM 666 N N . MET A 1 84 ? -4.643 -11.305 0.341 1.00 85.62 84 MET A N 1
ATOM 667 C CA . MET A 1 84 ? -5.736 -12.044 0.974 1.00 85.62 84 MET A CA 1
ATOM 668 C C . MET A 1 84 ? -6.659 -11.094 1.747 1.00 85.62 84 MET A C 1
ATOM 670 O O . MET A 1 84 ? -6.252 -9.995 2.132 1.00 85.62 84 MET A O 1
ATOM 674 N N . PHE A 1 85 ? -7.898 -11.542 1.949 1.00 85.56 85 PHE A N 1
ATOM 675 C CA . PHE A 1 85 ? -8.836 -10.915 2.874 1.00 85.56 85 PHE A CA 1
ATOM 676 C C . PHE A 1 85 ? -8.386 -11.161 4.309 1.00 85.56 85 PHE A C 1
ATOM 678 O O . PHE A 1 85 ? -7.906 -12.251 4.623 1.00 85.56 85 PHE A O 1
ATOM 685 N N . ASP A 1 86 ? -8.598 -10.169 5.165 1.00 83.38 86 ASP A N 1
ATOM 686 C CA . ASP A 1 86 ? -8.301 -10.271 6.588 1.00 83.38 86 ASP A CA 1
ATOM 687 C C . ASP A 1 86 ? -9.377 -9.548 7.411 1.00 83.38 86 ASP A C 1
ATOM 689 O O . ASP A 1 86 ? -10.181 -8.780 6.875 1.00 83.38 86 ASP A O 1
ATOM 693 N N . ALA A 1 87 ? -9.433 -9.815 8.711 1.00 82.19 87 ALA A N 1
ATOM 694 C CA . ALA A 1 87 ? -10.362 -9.170 9.629 1.00 82.19 87 ALA A CA 1
ATOM 695 C C . ALA A 1 87 ? -9.616 -8.681 10.868 1.00 82.19 87 ALA A C 1
ATOM 697 O O . ALA A 1 87 ? -8.856 -9.426 11.485 1.00 82.19 87 ALA A O 1
ATOM 698 N N . LEU A 1 88 ? -9.864 -7.429 11.250 1.00 82.06 88 LEU A N 1
ATOM 699 C CA . LEU A 1 88 ? -9.229 -6.809 12.404 1.00 82.06 88 LEU A CA 1
ATOM 700 C C . LEU A 1 88 ? -10.263 -6.564 13.499 1.00 82.06 88 LEU A C 1
ATOM 702 O O . LEU A 1 88 ? -11.317 -5.972 13.263 1.00 82.06 88 LEU A O 1
ATOM 706 N N . LYS A 1 89 ? -9.937 -7.017 14.709 1.00 83.56 89 LYS A N 1
ATOM 707 C CA . LYS A 1 89 ? -10.733 -6.774 15.907 1.00 83.56 89 LYS A CA 1
ATOM 708 C C . LYS A 1 89 ? -10.135 -5.614 16.687 1.00 83.56 89 LYS A C 1
ATOM 710 O O . LYS A 1 89 ? -8.993 -5.697 17.133 1.00 83.56 89 LYS A O 1
ATOM 715 N N . ILE A 1 90 ? -10.909 -4.548 16.849 1.00 81.50 90 ILE A N 1
ATOM 716 C CA . ILE A 1 90 ? -10.487 -3.321 17.527 1.00 81.50 90 ILE A CA 1
ATOM 717 C C . ILE A 1 90 ? -10.979 -3.387 18.971 1.00 81.50 90 ILE A C 1
ATOM 719 O O . ILE A 1 90 ? -12.188 -3.430 19.215 1.00 81.50 90 ILE A O 1
ATOM 723 N N . THR A 1 91 ? -10.045 -3.417 19.919 1.00 80.12 91 THR A N 1
ATOM 724 C CA . THR A 1 91 ? -10.313 -3.361 21.363 1.00 80.12 91 THR A CA 1
ATOM 725 C C . THR A 1 91 ? -9.905 -2.000 21.922 1.00 80.12 91 THR A C 1
ATOM 727 O O . THR A 1 91 ? -8.966 -1.403 21.399 1.00 80.12 91 THR A O 1
ATOM 730 N N . ASP A 1 92 ? -10.611 -1.543 22.958 1.00 66.19 92 ASP A N 1
ATOM 731 C CA . ASP A 1 92 ? -10.300 -0.322 23.725 1.00 66.19 92 ASP A CA 1
ATOM 732 C C . ASP A 1 92 ? -8.985 -0.450 24.515 1.00 66.19 92 ASP A C 1
ATOM 734 O O . ASP A 1 92 ? -8.726 -1.564 25.041 1.00 66.19 92 ASP A O 1
#

Radius of gyration: 23.62 Å; chains: 1; bounding box: 66×55×42 Å